Protein AF-I6V4V1-F1 (afdb_monomer)

Sequence (103 aa):
MRRKSRILLCFAFLWLLGIAYYMYSGTNGSNRKEDWNEINAVKKRDPHNTNGEEQNMETLPPGKVRWQDFDQDAYVAATIVRPGQDAYARNKFNQVESDKLLM

Structure (mmCIF, N/CA/C/O backbone):
data_AF-I6V4V1-F1
#
_entry.id   AF-I6V4V1-F1
#
loop_
_atom_site.group_PDB
_atom_site.id
_atom_site.type_symbol
_atom_site.label_atom_id
_atom_site.label_alt_id
_atom_site.label_comp_id
_atom_site.label_asym_id
_atom_site.label_entity_id
_atom_site.label_seq_id
_atom_site.pdbx_PDB_ins_code
_atom_site.Cartn_x
_atom_site.Cartn_y
_atom_site.Cartn_z
_atom_site.occupancy
_atom_site.B_iso_or_equiv
_atom_site.auth_seq_id
_atom_site.auth_comp_id
_atom_site.auth_asym_id
_atom_site.auth_atom_id
_atom_site.pdbx_PDB_model_num
ATOM 1 N N . MET A 1 1 ? -24.395 24.192 43.110 1.00 54.06 1 MET A N 1
ATOM 2 C CA . MET A 1 1 ? -23.879 24.591 41.775 1.00 54.06 1 MET A CA 1
ATOM 3 C C . MET A 1 1 ? -23.159 25.954 41.703 1.00 54.06 1 MET A C 1
ATOM 5 O O . MET A 1 1 ? -22.703 26.305 40.631 1.00 54.06 1 MET A O 1
ATOM 9 N N . ARG A 1 2 ? -22.938 26.706 42.800 1.00 59.97 2 ARG A N 1
ATOM 10 C CA . ARG A 1 2 ? -22.248 28.026 42.765 1.00 59.97 2 ARG A CA 1
ATOM 11 C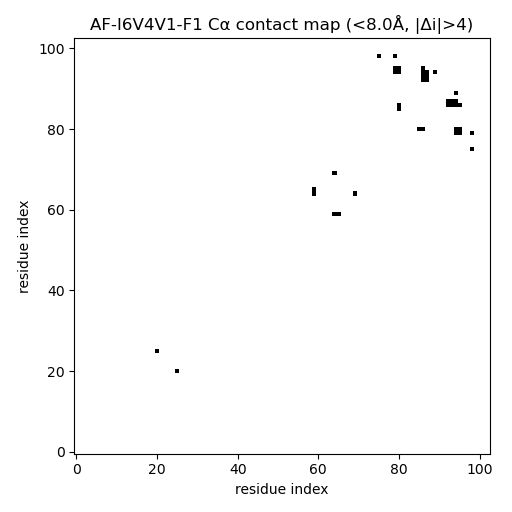 C . ARG A 1 2 ? -20.729 28.011 43.019 1.00 59.97 2 ARG A C 1
ATOM 13 O O . ARG A 1 2 ? -20.087 29.048 42.929 1.00 59.97 2 ARG A O 1
ATOM 20 N N . ARG A 1 3 ? -20.144 26.854 43.353 1.00 65.19 3 ARG A N 1
ATOM 21 C CA . ARG A 1 3 ? -18.750 26.765 43.843 1.00 65.19 3 ARG A CA 1
ATOM 22 C C . ARG A 1 3 ? -17.709 26.508 42.741 1.00 65.19 3 ARG A C 1
ATOM 24 O O . ARG A 1 3 ? -16.559 26.880 42.912 1.00 65.19 3 ARG A O 1
ATOM 31 N N . LYS A 1 4 ? -18.115 25.944 41.594 1.00 66.12 4 LYS A N 1
ATOM 32 C CA . LYS A 1 4 ? -17.224 25.645 40.448 1.00 66.12 4 LYS A CA 1
ATOM 33 C C . LYS A 1 4 ? -17.249 26.713 39.344 1.00 66.12 4 LYS A C 1
ATOM 35 O O . LYS A 1 4 ? -16.381 26.718 38.481 1.00 66.12 4 LYS A O 1
ATOM 40 N N . SER A 1 5 ? -18.206 27.647 39.401 1.00 70.94 5 SER A N 1
ATOM 41 C CA . SER A 1 5 ? -18.353 28.721 38.405 1.00 70.94 5 SER A CA 1
ATOM 42 C C . SER A 1 5 ? -17.136 29.644 38.348 1.00 70.94 5 SER A C 1
ATOM 44 O O . SER A 1 5 ? -16.810 30.140 37.281 1.00 70.94 5 SER A O 1
ATOM 46 N N . ARG A 1 6 ? -16.446 29.852 39.479 1.00 78.69 6 ARG A N 1
ATOM 47 C CA . ARG A 1 6 ? -15.230 30.679 39.537 1.00 78.69 6 ARG A CA 1
ATOM 48 C C . ARG A 1 6 ? -14.062 30.014 38.809 1.00 78.69 6 ARG A C 1
ATOM 50 O O . ARG A 1 6 ? -13.366 30.676 38.060 1.00 78.69 6 ARG A O 1
ATOM 57 N N . ILE A 1 7 ? -13.915 28.699 38.970 1.00 83.56 7 ILE A N 1
ATOM 58 C CA . ILE A 1 7 ? -12.883 27.906 38.289 1.00 83.56 7 ILE A CA 1
ATOM 59 C C . ILE A 1 7 ? -13.132 27.901 36.776 1.00 83.56 7 ILE A C 1
ATOM 61 O O . ILE A 1 7 ? -12.208 28.142 36.011 1.00 83.56 7 ILE A O 1
ATOM 65 N N . LEU A 1 8 ? -14.385 27.717 36.343 1.00 84.19 8 LEU A N 1
ATOM 66 C CA . LEU A 1 8 ? -14.753 27.816 34.924 1.00 84.19 8 LEU A CA 1
ATOM 67 C C . LEU A 1 8 ? -14.486 29.211 34.343 1.00 84.19 8 LEU A C 1
ATOM 69 O O . LEU A 1 8 ? -14.014 29.317 33.217 1.00 84.19 8 LEU A O 1
ATOM 73 N N . LEU A 1 9 ? -14.731 30.272 35.117 1.00 85.62 9 LEU A N 1
ATOM 74 C CA . LEU A 1 9 ? -14.448 31.646 34.697 1.00 85.62 9 LEU A CA 1
ATOM 75 C C . LEU A 1 9 ? -12.936 31.888 34.562 1.00 85.62 9 LEU A C 1
ATOM 77 O O . LEU A 1 9 ? -12.505 32.483 33.578 1.00 85.62 9 LEU A O 1
ATOM 81 N N . CYS A 1 10 ? -12.124 31.359 35.482 1.00 86.00 10 CYS A N 1
ATOM 82 C CA . CYS A 1 10 ? -10.664 31.386 35.368 1.00 86.00 10 CYS A CA 1
ATOM 83 C C . CYS A 1 10 ? -10.169 30.639 34.120 1.00 86.00 10 CYS A C 1
ATOM 85 O O . CYS A 1 10 ? -9.313 31.160 33.411 1.00 86.00 10 CYS A O 1
ATOM 87 N N . PHE A 1 11 ? -10.731 29.464 33.812 1.00 89.62 11 PHE A N 1
ATOM 88 C CA . PHE A 1 11 ? -10.413 28.734 32.579 1.00 89.62 11 PHE A CA 1
ATOM 89 C C . PHE A 1 11 ? -10.807 29.515 31.324 1.00 89.62 11 PHE A C 1
ATOM 91 O O . PHE A 1 11 ? -10.021 29.576 30.385 1.00 89.62 11 PHE A O 1
ATOM 98 N N . ALA A 1 12 ? -11.983 30.146 31.316 1.00 90.06 12 ALA A N 1
ATOM 99 C CA . ALA A 1 12 ? -12.434 30.960 30.191 1.00 90.06 12 ALA A CA 1
ATOM 100 C C . ALA A 1 12 ? -11.508 32.164 29.953 1.00 90.06 12 ALA A C 1
ATOM 102 O O . ALA A 1 12 ? -11.134 32.438 28.814 1.00 90.06 12 ALA A O 1
ATOM 103 N N . PHE A 1 13 ? -11.077 32.841 31.022 1.00 92.38 13 PHE A N 1
ATOM 104 C CA . PHE A 1 13 ? -10.113 33.938 30.926 1.00 92.38 13 PHE A CA 1
ATOM 105 C C . PHE A 1 13 ? -8.742 33.468 30.444 1.00 92.38 13 PHE A C 1
ATOM 107 O O . PHE A 1 13 ? -8.184 34.087 29.546 1.00 92.38 13 PHE A O 1
ATOM 114 N N . LEU A 1 14 ? -8.215 32.364 30.983 1.00 93.38 14 LEU A N 1
ATOM 115 C CA . LEU A 1 14 ? -6.949 31.775 30.530 1.00 93.38 14 LEU A CA 1
ATOM 116 C C . LEU A 1 14 ? -7.002 31.361 29.057 1.00 93.38 14 LEU A C 1
ATOM 118 O O . LEU A 1 14 ? -6.039 31.571 28.325 1.00 93.38 14 LEU A O 1
ATOM 122 N N . TRP A 1 15 ? -8.133 30.816 28.610 1.00 93.00 15 TRP A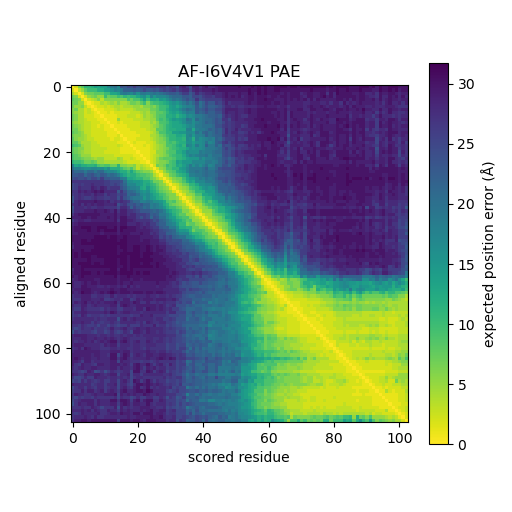 N 1
ATOM 123 C CA . TRP A 1 15 ? -8.336 30.420 27.221 1.00 93.00 15 TRP A CA 1
ATOM 124 C C . TRP A 1 15 ? -8.358 31.631 26.283 1.00 93.00 15 TRP A C 1
ATOM 126 O O . TRP A 1 15 ? -7.649 31.642 25.278 1.00 93.00 15 TRP A O 1
ATOM 136 N N . LEU A 1 16 ? -9.087 32.691 26.651 1.00 92.88 16 LEU A N 1
ATOM 137 C CA . LEU A 1 16 ? -9.089 33.948 25.899 1.00 92.88 16 LEU A CA 1
ATOM 138 C C . LEU A 1 16 ? -7.715 34.623 25.900 1.00 92.88 16 LEU A C 1
ATOM 140 O O . LEU A 1 16 ? -7.302 35.147 24.871 1.00 92.88 16 LEU A O 1
ATOM 144 N N . LEU A 1 17 ? -6.980 34.569 27.012 1.00 91.88 17 LEU A N 1
ATOM 145 C CA . LEU A 1 17 ? -5.622 35.104 27.102 1.00 91.88 17 LEU A CA 1
ATOM 146 C C . LEU A 1 17 ? -4.652 34.314 26.214 1.00 91.88 17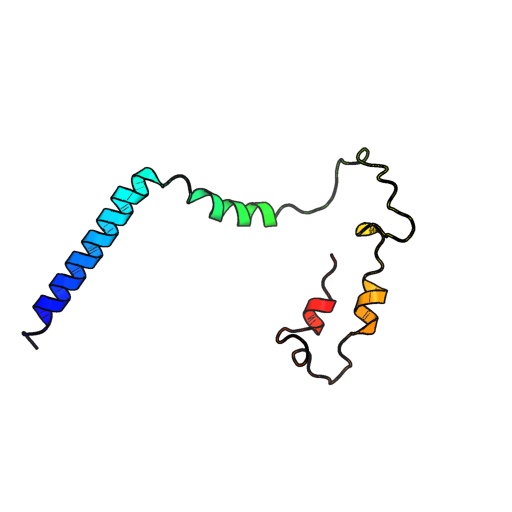 LEU A C 1
ATOM 148 O O . LEU A 1 17 ? -3.799 34.908 25.564 1.00 91.88 17 LEU A O 1
ATOM 152 N N . GLY A 1 18 ? -4.824 32.992 26.124 1.00 90.19 18 GLY A N 1
ATOM 153 C CA . GLY A 1 18 ? -4.087 32.130 25.201 1.00 90.19 18 GLY A CA 1
ATOM 154 C C . GLY A 1 18 ? -4.383 32.439 23.733 1.00 90.19 18 GLY A C 1
ATOM 155 O O . GLY A 1 18 ? -3.454 32.500 22.934 1.00 90.19 18 GLY A O 1
ATOM 156 N N . ILE A 1 19 ? -5.643 32.708 23.372 1.00 87.00 19 ILE A N 1
ATOM 157 C CA . ILE A 1 19 ? -6.015 33.138 22.012 1.00 87.00 19 ILE A CA 1
ATOM 158 C C . ILE A 1 19 ? -5.475 34.531 21.710 1.00 87.00 19 ILE A C 1
ATOM 160 O O . ILE A 1 19 ? -4.925 34.746 20.636 1.00 87.00 19 ILE A O 1
ATOM 164 N N . ALA A 1 20 ? -5.595 35.470 22.647 1.00 86.81 20 ALA A N 1
ATOM 165 C CA . ALA A 1 20 ? -5.052 36.813 22.495 1.00 86.81 20 ALA A CA 1
ATOM 166 C C . ALA A 1 20 ? -3.526 36.771 22.339 1.00 86.81 20 ALA A C 1
ATOM 168 O O . ALA A 1 20 ? -2.988 37.420 21.447 1.00 86.81 20 ALA A O 1
ATOM 169 N N . TYR A 1 21 ? -2.835 35.943 23.129 1.00 87.56 21 TYR A N 1
ATOM 170 C CA . TYR A 1 21 ? -1.406 35.683 22.973 1.00 87.56 21 TYR A CA 1
ATOM 171 C C . TYR A 1 21 ? -1.093 35.007 21.638 1.00 87.56 21 TYR A C 1
ATOM 173 O O . TYR A 1 21 ? -0.138 35.391 20.977 1.00 87.56 21 TYR A O 1
ATOM 181 N N . TYR A 1 22 ? -1.903 34.046 21.198 1.00 84.62 22 TYR A N 1
ATOM 182 C CA . TYR A 1 22 ? -1.745 33.401 19.897 1.00 84.62 22 TYR A CA 1
ATOM 183 C C . TYR A 1 22 ? -1.956 34.376 18.736 1.00 84.62 22 TYR A C 1
ATOM 185 O O . TYR A 1 22 ? -1.237 34.292 17.752 1.00 84.62 22 TYR A O 1
ATOM 193 N N . MET A 1 23 ? -2.893 35.319 18.829 1.00 81.38 23 MET A N 1
ATOM 194 C CA . MET A 1 23 ? -3.079 36.353 17.809 1.00 81.38 23 MET A CA 1
ATOM 195 C C . MET A 1 23 ? -1.963 37.397 17.853 1.00 81.38 23 MET A C 1
ATOM 197 O O . MET A 1 23 ? -1.461 37.794 16.808 1.00 81.38 23 MET A O 1
ATOM 201 N N . TYR A 1 24 ? -1.522 37.793 19.047 1.00 79.06 24 TYR A N 1
ATOM 202 C CA . TYR A 1 24 ? -0.416 38.732 19.234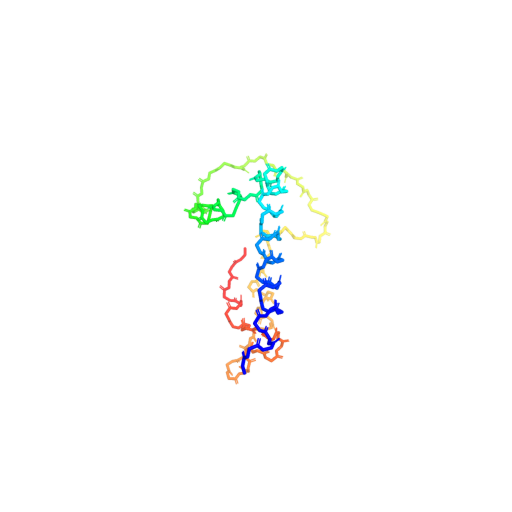 1.00 79.06 24 TYR A CA 1
ATOM 203 C C . TYR A 1 24 ? 0.934 38.139 18.798 1.00 79.06 24 TYR A C 1
ATOM 205 O O . TYR A 1 24 ? 1.705 38.790 18.109 1.00 79.06 24 TYR A O 1
ATOM 213 N N . SER A 1 25 ? 1.211 36.876 19.123 1.00 69.94 25 SER A N 1
ATOM 214 C CA . SER A 1 25 ? 2.399 36.141 18.666 1.00 69.94 25 SER A CA 1
ATOM 215 C C . SER A 1 25 ? 2.264 35.692 17.207 1.00 69.94 25 SER A C 1
ATOM 217 O O . SER A 1 25 ? 3.233 35.701 16.451 1.00 69.94 25 SER A O 1
ATOM 219 N N . GLY A 1 26 ? 1.044 35.374 16.778 1.00 57.69 26 GLY A N 1
ATOM 220 C CA . GLY A 1 26 ? 0.690 35.057 15.401 1.00 57.69 26 GLY A CA 1
ATOM 221 C C . GLY A 1 26 ? 0.818 36.253 14.466 1.00 57.69 26 GLY A C 1
ATOM 222 O O . GLY A 1 26 ? 1.119 36.046 13.300 1.00 57.69 26 GLY A O 1
ATOM 223 N N . THR A 1 27 ? 0.721 37.495 14.953 1.00 57.09 27 THR A N 1
ATOM 224 C CA . THR A 1 27 ? 0.973 38.683 14.119 1.00 57.09 27 THR A CA 1
ATOM 225 C C . THR A 1 27 ? 2.428 38.783 13.649 1.00 57.09 27 THR A C 1
ATOM 227 O O . THR A 1 27 ? 2.674 39.341 12.585 1.00 57.09 27 THR A O 1
ATOM 230 N N . ASN A 1 28 ? 3.383 38.179 14.370 1.00 55.75 28 ASN A N 1
ATOM 231 C CA . ASN A 1 28 ? 4.775 38.042 13.920 1.00 55.75 28 ASN A CA 1
ATOM 232 C C . ASN A 1 28 ? 5.002 36.798 13.033 1.00 55.75 28 ASN A C 1
ATOM 234 O O . ASN A 1 28 ? 6.102 36.606 12.520 1.00 55.75 28 ASN A O 1
ATOM 238 N N . GLY A 1 29 ? 3.991 35.940 12.860 1.00 55.03 29 GLY A N 1
ATOM 239 C CA . GLY A 1 29 ? 4.089 34.648 12.172 1.00 55.03 29 GLY A CA 1
ATOM 240 C C . GLY A 1 29 ? 3.003 34.381 11.123 1.00 55.03 29 GLY A C 1
ATOM 241 O O . GLY A 1 29 ? 2.933 33.265 10.609 1.00 55.03 29 GLY A O 1
ATOM 242 N N . SER A 1 30 ? 2.166 35.370 10.785 1.00 50.09 30 SER A N 1
ATOM 243 C CA . SER A 1 30 ? 1.047 35.224 9.837 1.00 50.09 30 SER A CA 1
ATOM 244 C C . SER A 1 30 ? 1.469 34.954 8.388 1.00 50.09 30 SER A C 1
ATOM 246 O O . SER A 1 30 ? 0.618 34.597 7.585 1.00 50.09 30 SER A O 1
ATOM 248 N N . ASN A 1 31 ? 2.763 34.995 8.061 1.00 50.03 31 ASN A N 1
ATOM 249 C CA . ASN A 1 31 ? 3.284 34.648 6.730 1.00 50.03 31 ASN A CA 1
ATOM 250 C C . ASN A 1 31 ? 3.346 33.133 6.427 1.00 50.03 31 ASN A C 1
ATOM 252 O O . ASN A 1 31 ? 3.962 32.734 5.448 1.00 50.03 31 ASN A O 1
ATOM 256 N N . ARG A 1 32 ? 2.771 32.251 7.261 1.00 51.47 32 ARG A N 1
ATOM 257 C CA . ARG A 1 32 ? 2.810 30.784 7.038 1.00 51.47 32 ARG A CA 1
ATOM 258 C C . ARG A 1 32 ? 1.448 30.111 6.860 1.00 51.47 32 ARG A C 1
ATOM 260 O O . ARG A 1 32 ? 1.363 28.888 6.952 1.00 51.47 32 ARG A O 1
ATOM 267 N N . LYS A 1 33 ? 0.365 30.872 6.679 1.00 49.09 33 LYS A N 1
ATOM 268 C CA . LYS A 1 33 ? -0.985 30.299 6.497 1.00 49.09 33 LYS A CA 1
ATOM 269 C C . LYS A 1 33 ? -1.524 30.369 5.066 1.00 49.09 33 LYS A C 1
ATOM 271 O O . LYS A 1 33 ? -2.597 29.829 4.823 1.00 49.09 33 LYS A O 1
ATOM 276 N N . GLU A 1 34 ? -0.781 30.949 4.128 1.00 52.72 34 GLU A N 1
ATOM 277 C CA . GLU A 1 34 ? -1.197 31.054 2.719 1.00 52.72 34 GLU A CA 1
ATOM 278 C C . GLU A 1 34 ? -0.929 29.767 1.908 1.00 52.72 34 GLU A C 1
ATOM 280 O O . GLU A 1 34 ? -1.678 29.468 0.982 1.00 52.72 34 GLU A O 1
ATOM 285 N N . ASP A 1 35 ? 0.011 28.916 2.334 1.00 54.81 35 ASP A N 1
ATOM 286 C CA . ASP A 1 35 ? 0.422 27.717 1.573 1.00 54.81 35 ASP A CA 1
ATOM 287 C C . ASP A 1 35 ? -0.608 26.573 1.527 1.00 54.81 35 ASP A C 1
ATOM 289 O O . ASP A 1 35 ? -0.551 25.702 0.660 1.00 54.81 35 ASP A O 1
ATOM 293 N N . TRP A 1 36 ? -1.580 26.532 2.444 1.00 49.31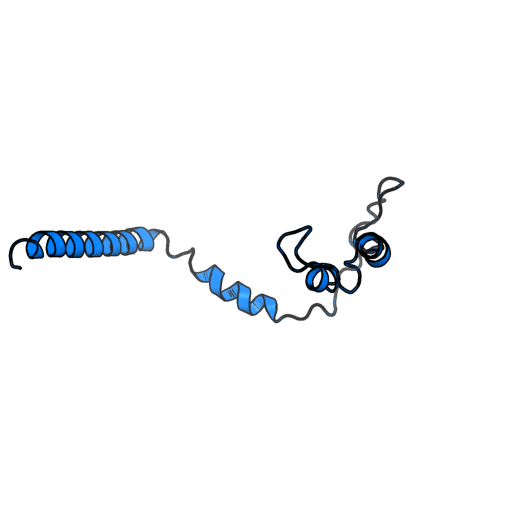 36 TRP A N 1
ATOM 294 C CA . TRP A 1 36 ? -2.529 25.409 2.490 1.00 49.31 36 TRP A CA 1
ATOM 295 C C . TRP A 1 36 ? -3.618 25.476 1.411 1.00 49.31 36 TRP A C 1
ATOM 297 O O . TRP A 1 36 ? -4.194 24.442 1.065 1.00 49.31 36 TRP A O 1
ATOM 307 N N . ASN A 1 37 ? -3.893 26.661 0.855 1.00 53.84 37 ASN A N 1
ATOM 308 C CA . ASN A 1 37 ? -4.906 26.822 -0.192 1.00 53.84 37 ASN A CA 1
ATOM 309 C C . ASN A 1 37 ? -4.353 26.634 -1.616 1.00 53.84 37 ASN A C 1
ATOM 311 O O . ASN A 1 37 ? -5.138 26.323 -2.513 1.00 53.84 37 ASN A O 1
ATOM 315 N N . GLU A 1 38 ? -3.037 26.732 -1.839 1.00 53.66 38 GLU A N 1
ATOM 316 C CA . GLU A 1 38 ? -2.435 26.467 -3.158 1.00 53.66 38 GLU A CA 1
ATOM 317 C C . GLU A 1 38 ? -2.375 24.973 -3.516 1.00 53.66 38 GLU A C 1
ATOM 319 O O . GLU A 1 38 ? -2.496 24.613 -4.690 1.00 53.66 38 GLU A O 1
ATOM 324 N N . ILE A 1 39 ? -2.303 24.075 -2.527 1.00 55.41 39 ILE A N 1
ATOM 325 C CA . ILE A 1 39 ? -2.233 22.618 -2.759 1.00 55.41 39 ILE A CA 1
ATOM 326 C C . ILE A 1 39 ? -3.465 22.100 -3.532 1.00 55.41 39 ILE A C 1
ATOM 328 O O . ILE A 1 39 ? -3.360 21.184 -4.351 1.00 55.41 39 ILE A O 1
ATOM 332 N N . ASN A 1 40 ? -4.636 22.717 -3.341 1.00 54.12 40 ASN A N 1
ATOM 333 C CA . ASN A 1 40 ? -5.859 22.338 -4.056 1.00 54.12 40 ASN A CA 1
ATOM 334 C C . ASN A 1 40 ? -5.924 22.874 -5.498 1.00 54.12 40 ASN A C 1
ATOM 336 O O . ASN A 1 40 ? -6.626 22.291 -6.325 1.00 54.12 40 ASN A O 1
ATOM 340 N N . ALA A 1 41 ? -5.192 23.945 -5.823 1.00 51.78 41 ALA A N 1
ATOM 341 C CA . ALA A 1 41 ? -5.127 24.497 -7.177 1.00 51.78 41 ALA A CA 1
ATOM 342 C C . ALA A 1 41 ? -4.122 23.739 -8.063 1.00 51.78 41 ALA A C 1
ATOM 344 O O . ALA A 1 41 ? -4.376 23.545 -9.253 1.00 51.78 41 ALA A O 1
ATOM 345 N N . VAL A 1 42 ? -3.025 23.238 -7.482 1.00 54.62 42 VAL A N 1
ATOM 346 C CA . VAL A 1 42 ? -2.015 22.438 -8.201 1.00 54.62 42 VAL A CA 1
ATOM 347 C C . VAL A 1 42 ? -2.561 21.069 -8.620 1.00 54.62 42 VAL A C 1
ATOM 349 O O . VAL A 1 42 ? -2.241 20.584 -9.701 1.00 54.62 42 VAL A O 1
ATOM 352 N N . LYS A 1 43 ? -3.474 20.471 -7.842 1.00 50.75 43 LYS A N 1
ATOM 353 C CA . LYS A 1 43 ? -4.052 19.149 -8.149 1.00 50.75 43 LYS A CA 1
ATOM 354 C C . LYS A 1 43 ? -4.998 19.128 -9.369 1.00 50.75 43 LYS A C 1
ATOM 356 O O . LYS A 1 43 ? -5.454 18.059 -9.761 1.00 50.75 43 LYS A O 1
ATOM 361 N N . LYS A 1 44 ? -5.310 20.282 -9.974 1.00 48.06 44 LYS A N 1
ATOM 362 C CA . LYS A 1 44 ? -6.161 20.397 -11.177 1.00 48.06 44 LYS A CA 1
ATOM 363 C C . LYS A 1 44 ? -5.405 20.732 -12.467 1.00 48.06 44 LYS A C 1
ATOM 365 O O . LYS A 1 44 ? -6.046 21.038 -13.466 1.00 48.06 44 LYS A O 1
ATOM 370 N N . ARG A 1 45 ? -4.071 20.706 -12.468 1.00 48.38 45 ARG A N 1
ATOM 371 C CA . ARG A 1 45 ? -3.297 20.821 -13.710 1.00 48.38 45 ARG A CA 1
ATOM 372 C C . ARG A 1 45 ? -2.947 19.422 -14.198 1.00 48.38 45 ARG A C 1
ATOM 374 O O . ARG A 1 45 ? -2.149 18.724 -13.584 1.00 48.38 45 ARG A O 1
ATOM 381 N N . ASP A 1 46 ? -3.613 19.030 -15.272 1.00 48.88 46 ASP A N 1
ATOM 382 C CA . ASP A 1 46 ? -3.392 17.794 -16.014 1.00 48.88 46 ASP A CA 1
ATOM 383 C C . ASP A 1 46 ? -1.898 17.587 -16.337 1.00 48.88 46 ASP A C 1
ATOM 385 O O . ASP A 1 46 ? -1.239 18.534 -16.778 1.00 48.88 46 ASP A O 1
ATOM 389 N N . PRO A 1 47 ? -1.336 16.372 -16.192 1.00 49.81 47 PRO A N 1
ATOM 390 C CA . PRO A 1 47 ? -0.001 16.065 -16.673 1.00 49.81 47 PRO A CA 1
ATOM 391 C C . PRO A 1 47 ? -0.118 15.580 -18.120 1.00 49.81 47 PRO A C 1
ATOM 393 O O . PRO A 1 47 ? 0.075 14.404 -18.427 1.00 49.81 47 PRO A O 1
ATOM 396 N N . HIS A 1 48 ? -0.475 16.477 -19.034 1.00 47.44 48 HIS A N 1
ATOM 397 C CA . HIS A 1 48 ? -0.226 16.210 -20.440 1.00 47.44 48 HIS A CA 1
ATOM 398 C C . HIS A 1 48 ? 0.391 17.426 -21.112 1.00 47.44 48 HIS A C 1
ATOM 400 O O . HIS A 1 48 ? -0.250 18.455 -21.296 1.00 47.44 48 HIS A O 1
ATOM 406 N N . ASN A 1 49 ? 1.632 17.206 -21.546 1.00 47.44 49 ASN A N 1
ATOM 407 C CA . ASN A 1 49 ? 2.287 17.892 -22.646 1.00 47.44 49 ASN A CA 1
ATOM 408 C C . ASN A 1 49 ? 2.883 19.277 -22.332 1.00 47.44 49 ASN A C 1
ATOM 410 O O . ASN A 1 49 ? 2.193 20.291 -22.320 1.00 47.44 49 ASN A O 1
ATOM 414 N N . THR A 1 50 ? 4.204 19.326 -22.135 1.00 50.66 50 THR A N 1
ATOM 415 C CA . THR A 1 50 ? 5.172 19.944 -23.071 1.00 50.66 50 THR A CA 1
ATOM 416 C C . THR A 1 50 ? 6.469 20.339 -22.353 1.00 50.66 50 THR A C 1
ATOM 418 O O . THR A 1 50 ? 6.450 20.994 -21.316 1.00 50.66 50 THR A O 1
ATOM 421 N N . ASN A 1 51 ? 7.584 19.996 -23.004 1.00 44.78 51 ASN A N 1
ATOM 422 C CA . ASN A 1 51 ? 8.933 20.561 -22.867 1.00 44.78 51 ASN A CA 1
ATOM 423 C C . ASN A 1 51 ? 9.835 19.994 -21.761 1.00 44.78 51 ASN A C 1
ATOM 425 O O . ASN A 1 51 ? 9.875 20.477 -20.633 1.00 44.78 51 ASN A O 1
ATOM 429 N N . GLY A 1 52 ? 10.641 19.007 -22.162 1.00 43.09 52 GLY A N 1
ATOM 430 C CA . GLY A 1 52 ? 11.791 18.522 -21.403 1.00 43.09 52 GLY A CA 1
ATOM 431 C C . GLY A 1 52 ? 12.592 17.429 -22.115 1.00 43.09 52 GLY A C 1
ATOM 432 O O . GLY A 1 52 ? 13.162 16.571 -21.447 1.00 43.09 52 GLY A O 1
ATOM 433 N N . GLU A 1 53 ? 12.620 17.413 -23.451 1.00 49.66 53 GLU A N 1
ATOM 434 C CA . GLU A 1 53 ? 13.773 16.823 -24.139 1.00 49.66 53 GLU A CA 1
ATOM 435 C C . GLU A 1 53 ? 14.984 17.698 -23.773 1.00 49.66 53 GLU A C 1
ATOM 437 O O . GLU A 1 53 ? 14.832 18.911 -23.678 1.00 49.66 53 GLU A O 1
ATOM 442 N N . GLU A 1 54 ? 16.153 17.098 -23.532 1.00 46.34 54 GLU A N 1
ATOM 443 C CA . GLU A 1 54 ? 17.403 17.758 -23.093 1.00 46.34 54 GLU A CA 1
ATOM 444 C C . GLU A 1 54 ? 17.668 17.865 -21.576 1.00 46.34 54 GLU A C 1
ATOM 446 O O . GLU A 1 54 ? 18.155 18.884 -21.096 1.00 46.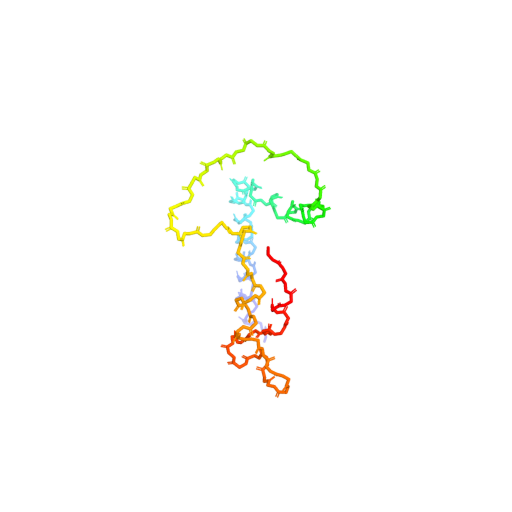34 54 GLU A O 1
ATOM 451 N N . GLN A 1 55 ? 17.490 16.797 -20.793 1.00 48.22 55 GLN A N 1
ATOM 452 C CA . GLN A 1 55 ? 18.334 16.611 -19.602 1.00 48.22 55 GLN A CA 1
ATOM 453 C C . GLN A 1 55 ? 18.693 15.129 -19.430 1.00 48.22 55 GLN A C 1
ATOM 455 O O . GLN A 1 55 ? 17.842 14.295 -19.130 1.00 48.22 55 GLN A O 1
ATOM 460 N N . ASN A 1 56 ? 19.996 14.856 -19.510 1.00 46.97 56 ASN A N 1
ATOM 461 C CA . ASN A 1 56 ? 20.662 13.736 -18.853 1.00 46.97 56 ASN A CA 1
ATOM 462 C C . ASN A 1 56 ? 20.670 12.384 -19.602 1.00 4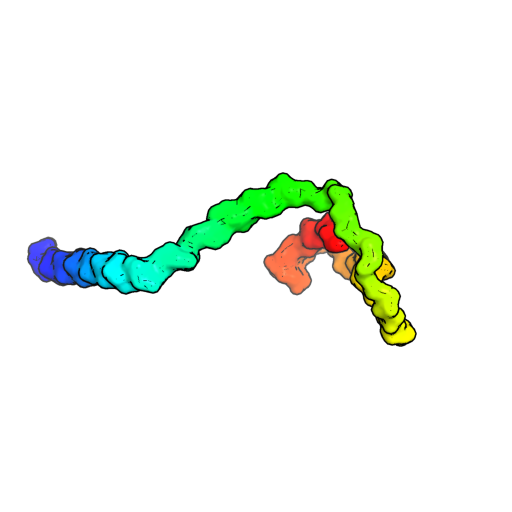6.97 56 ASN A C 1
ATOM 464 O O . ASN A 1 56 ? 19.916 11.459 -19.300 1.00 46.97 56 ASN A O 1
ATOM 468 N N . MET A 1 57 ? 21.647 12.224 -20.506 1.00 49.88 57 MET A N 1
ATOM 469 C CA . MET A 1 57 ? 22.323 10.934 -20.714 1.00 49.88 57 MET A CA 1
ATOM 470 C C . MET A 1 57 ? 23.052 10.529 -19.414 1.00 49.88 57 MET A C 1
ATOM 472 O O . MET A 1 57 ? 24.276 10.417 -19.371 1.00 49.88 57 MET A O 1
ATOM 476 N N . GLU A 1 58 ? 22.312 10.338 -18.325 1.00 58.50 58 GLU A N 1
ATOM 477 C CA . GLU A 1 58 ? 22.834 9.711 -17.120 1.00 58.50 58 GLU A CA 1
ATOM 478 C C . GLU A 1 58 ? 22.903 8.234 -17.466 1.00 58.50 58 GLU A C 1
ATOM 480 O O . GLU A 1 58 ? 21.911 7.504 -17.426 1.00 58.50 58 GLU A O 1
ATOM 485 N N . THR A 1 59 ? 24.074 7.822 -17.943 1.00 64.25 59 THR A N 1
ATOM 486 C CA . THR A 1 59 ? 24.348 6.420 -18.225 1.00 64.25 59 THR A CA 1
ATOM 487 C C . THR A 1 59 ? 24.239 5.709 -16.886 1.00 64.25 59 THR A C 1
ATOM 489 O O . THR A 1 59 ? 25.140 5.801 -16.050 1.00 64.25 59 THR A O 1
ATOM 492 N N . LEU A 1 60 ? 23.086 5.088 -16.635 1.00 66.25 60 LEU A N 1
ATOM 493 C CA . LEU A 1 60 ? 22.872 4.345 -15.409 1.00 66.25 60 LEU A CA 1
ATOM 494 C C . LEU A 1 60 ? 23.979 3.297 -15.275 1.00 66.25 60 LEU A C 1
ATOM 496 O O . LEU A 1 60 ? 24.382 2.696 -16.278 1.00 66.25 60 LEU A O 1
ATOM 500 N N . PRO A 1 61 ? 24.481 3.055 -14.054 1.00 76.12 61 PRO A N 1
ATOM 501 C CA . PRO A 1 61 ? 25.434 1.984 -13.840 1.00 76.12 61 PRO A CA 1
ATOM 502 C C . PRO A 1 61 ? 24.851 0.667 -14.374 1.00 76.12 61 PRO A C 1
ATOM 504 O O . PRO A 1 61 ? 23.644 0.432 -14.230 1.00 76.12 61 PRO A O 1
ATOM 507 N N . PRO A 1 62 ? 25.681 -0.191 -14.993 1.00 73.50 62 PRO A N 1
ATOM 508 C CA . PRO A 1 62 ? 25.213 -1.431 -15.594 1.00 73.50 62 PRO A CA 1
ATOM 509 C C . PRO A 1 62 ? 24.418 -2.248 -14.569 1.00 73.50 62 PRO A C 1
ATOM 511 O O . PRO A 1 62 ? 24.869 -2.469 -13.445 1.00 73.50 62 PRO A O 1
ATOM 514 N N . GLY A 1 63 ? 23.206 -2.653 -14.954 1.00 79.12 63 GLY A N 1
ATOM 515 C CA . GLY A 1 63 ? 22.276 -3.384 -14.091 1.00 79.12 63 GLY A CA 1
ATOM 516 C C . GLY A 1 63 ? 21.283 -2.520 -13.305 1.00 79.12 63 GLY A C 1
ATOM 517 O O . GLY A 1 63 ? 20.485 -3.077 -12.554 1.00 79.12 63 GLY A O 1
ATOM 518 N N . LYS A 1 64 ? 21.286 -1.190 -13.462 1.00 81.50 64 LYS A N 1
ATOM 519 C CA . LYS A 1 64 ? 20.209 -0.330 -12.950 1.00 81.50 64 LYS A CA 1
ATOM 520 C C . LYS A 1 64 ? 19.263 0.086 -14.068 1.00 81.50 64 LYS A C 1
ATOM 522 O O . LYS A 1 64 ? 19.690 0.359 -15.183 1.00 81.50 64 LYS A O 1
ATOM 527 N N . VAL A 1 65 ? 17.979 0.128 -13.734 1.00 85.56 65 VAL A N 1
ATOM 528 C CA . VAL A 1 65 ? 16.885 0.497 -14.635 1.00 85.56 65 VAL A CA 1
ATOM 529 C C . VAL A 1 65 ? 16.375 1.869 -14.204 1.00 85.56 65 VAL A C 1
ATOM 531 O O . VAL A 1 65 ? 16.314 2.150 -13.001 1.00 85.56 65 VAL A O 1
ATOM 534 N N . ARG A 1 66 ? 16.074 2.752 -15.164 1.00 86.31 66 ARG A N 1
ATOM 535 C CA . ARG A 1 66 ? 15.448 4.042 -14.843 1.00 86.31 66 ARG A CA 1
ATOM 536 C C . ARG A 1 66 ? 14.045 3.756 -14.337 1.00 86.31 66 ARG A C 1
ATOM 538 O O . ARG A 1 66 ? 13.441 2.774 -14.747 1.00 86.31 66 ARG A O 1
ATOM 545 N N . TRP A 1 67 ? 13.501 4.612 -13.481 1.00 84.75 67 TRP A N 1
ATOM 546 C CA . TRP A 1 67 ? 12.149 4.372 -12.976 1.00 84.75 67 TRP A CA 1
ATOM 547 C C . TRP A 1 67 ? 11.119 4.294 -14.117 1.00 84.75 67 TRP A C 1
ATOM 549 O O . TRP A 1 67 ? 10.214 3.478 -14.035 1.00 84.75 67 TRP A O 1
ATOM 559 N N . GLN A 1 68 ? 11.300 5.070 -15.198 1.00 85.56 68 GLN A N 1
ATOM 560 C CA . GLN A 1 68 ? 10.416 5.044 -16.371 1.00 85.56 68 GLN A CA 1
ATOM 561 C C . GLN A 1 68 ? 10.441 3.707 -17.115 1.00 85.56 68 GLN A C 1
ATOM 563 O O . GLN A 1 68 ? 9.456 3.326 -17.734 1.00 85.56 68 GLN A O 1
ATOM 568 N N . ASP A 1 69 ? 11.582 3.023 -17.069 1.00 87.19 69 ASP A N 1
ATOM 569 C CA . ASP A 1 69 ? 11.818 1.770 -17.783 1.00 87.19 69 ASP A CA 1
ATOM 570 C C . ASP A 1 69 ? 11.523 0.552 -16.885 1.00 87.19 69 ASP A C 1
ATOM 572 O O . ASP A 1 69 ? 11.787 -0.590 -17.264 1.00 87.19 69 ASP A O 1
ATOM 576 N N . PHE A 1 70 ? 11.034 0.778 -15.661 1.00 89.44 70 PHE A N 1
ATOM 577 C CA . PHE A 1 70 ? 10.727 -0.278 -14.709 1.00 89.44 70 PHE A CA 1
ATOM 578 C C . PHE A 1 70 ? 9.406 -0.966 -15.062 1.00 89.44 70 PHE A C 1
ATOM 580 O O . PHE A 1 70 ? 8.359 -0.328 -15.140 1.00 89.44 70 PHE A O 1
ATOM 587 N N . ASP A 1 71 ? 9.446 -2.290 -15.206 1.00 90.06 71 ASP A N 1
ATOM 588 C CA . ASP A 1 71 ? 8.252 -3.110 -15.411 1.00 90.06 71 ASP A CA 1
ATOM 589 C C . ASP A 1 71 ? 7.500 -3.301 -14.083 1.00 90.06 71 ASP A C 1
ATOM 591 O O . ASP A 1 71 ? 7.686 -4.276 -13.343 1.00 90.06 71 ASP A O 1
ATOM 595 N N . GLN A 1 72 ? 6.674 -2.306 -13.755 1.00 90.00 72 GLN A N 1
ATOM 596 C CA . GLN A 1 72 ? 5.840 -2.315 -12.558 1.00 90.00 72 GLN A CA 1
ATOM 597 C C . GLN A 1 72 ? 4.856 -3.489 -12.560 1.00 90.00 72 GLN A C 1
ATOM 599 O O . GLN A 1 72 ? 4.665 -4.118 -11.516 1.00 90.00 72 GLN A O 1
ATOM 604 N N . ASP A 1 73 ? 4.252 -3.801 -13.706 1.00 89.38 73 ASP A N 1
ATOM 605 C CA . ASP A 1 73 ? 3.217 -4.828 -13.813 1.00 89.38 73 ASP A CA 1
ATOM 606 C C . ASP A 1 73 ? 3.778 -6.205 -13.465 1.00 89.38 73 ASP A C 1
ATOM 608 O O . ASP A 1 73 ? 3.207 -6.917 -12.632 1.00 89.38 73 ASP A O 1
ATOM 612 N N . ALA A 1 74 ? 4.942 -6.559 -14.019 1.00 91.19 74 ALA A N 1
ATOM 613 C CA . ALA A 1 74 ? 5.615 -7.809 -13.685 1.00 91.19 74 ALA A CA 1
ATOM 614 C C . ALA A 1 74 ? 5.985 -7.887 -12.195 1.00 91.19 74 ALA A C 1
ATOM 616 O O . ALA A 1 74 ? 5.872 -8.950 -11.574 1.00 91.19 74 ALA A O 1
ATOM 617 N N . TYR A 1 75 ? 6.400 -6.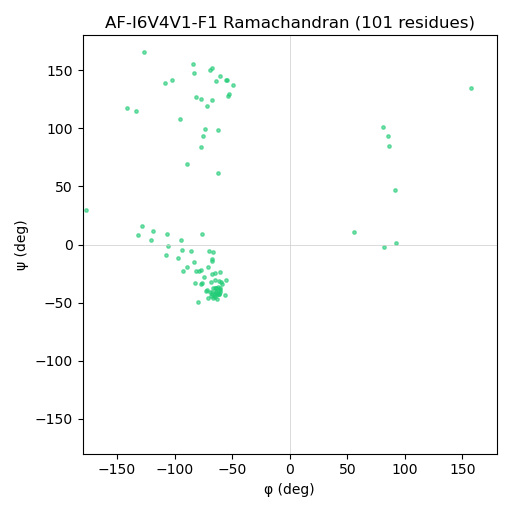765 -11.602 1.00 90.19 75 TYR A N 1
ATOM 618 C CA . TYR A 1 75 ? 6.804 -6.711 -10.200 1.00 90.19 75 TYR A CA 1
ATOM 619 C C . TYR A 1 75 ? 5.619 -6.857 -9.233 1.00 90.19 75 TYR A C 1
ATOM 621 O O . TYR A 1 75 ? 5.680 -7.641 -8.281 1.00 90.19 75 TYR A O 1
ATOM 629 N N . VAL A 1 76 ? 4.521 -6.135 -9.473 1.00 91.12 76 VAL A N 1
ATOM 630 C CA . VAL A 1 76 ? 3.327 -6.167 -8.613 1.00 91.12 76 VAL A CA 1
ATOM 631 C C . VAL A 1 76 ? 2.575 -7.491 -8.770 1.00 91.12 76 VAL A C 1
ATOM 633 O O . VAL A 1 76 ? 2.153 -8.074 -7.763 1.00 91.12 76 VAL A O 1
ATOM 636 N N . ALA A 1 77 ? 2.487 -8.028 -9.994 1.00 89.69 77 ALA A N 1
ATOM 637 C CA . ALA A 1 77 ? 1.792 -9.284 -10.291 1.00 89.69 77 ALA A CA 1
ATOM 638 C C . ALA A 1 77 ? 2.294 -10.470 -9.453 1.00 89.69 77 ALA A C 1
ATOM 640 O O . ALA A 1 77 ? 1.508 -11.350 -9.093 1.00 89.69 77 ALA A O 1
ATOM 641 N N . ALA A 1 78 ? 3.576 -10.475 -9.070 1.00 90.19 78 ALA A N 1
ATOM 642 C CA . ALA A 1 78 ? 4.159 -11.515 -8.225 1.00 90.19 78 ALA A CA 1
ATOM 643 C C . ALA A 1 78 ? 3.498 -11.621 -6.837 1.00 90.19 78 ALA A C 1
ATOM 645 O O . ALA A 1 78 ? 3.571 -12.672 -6.197 1.00 90.19 78 ALA A O 1
ATOM 646 N N . THR A 1 79 ? 2.863 -10.548 -6.353 1.00 90.69 79 THR A N 1
ATOM 647 C CA . THR A 1 79 ? 2.309 -10.489 -4.992 1.00 90.69 79 THR A CA 1
ATOM 648 C C . THR A 1 79 ? 0.851 -10.046 -4.919 1.00 90.69 79 THR A C 1
ATOM 650 O O . THR A 1 79 ? 0.375 -9.716 -3.829 1.00 90.69 79 THR A O 1
ATOM 653 N N . ILE A 1 80 ? 0.136 -10.070 -6.046 1.00 91.19 80 ILE A N 1
ATOM 654 C CA . ILE A 1 80 ? -1.267 -9.660 -6.105 1.00 91.19 80 ILE A CA 1
ATOM 655 C C . ILE A 1 80 ? -2.146 -10.532 -5.198 1.00 91.19 80 ILE A C 1
ATOM 657 O O . ILE A 1 80 ? -1.933 -11.741 -5.036 1.00 91.19 80 ILE A O 1
ATOM 661 N N . VAL A 1 81 ? -3.161 -9.915 -4.595 1.00 91.19 81 VAL A N 1
ATOM 662 C CA . VAL A 1 81 ? -4.124 -10.629 -3.750 1.00 91.19 81 VAL A CA 1
ATOM 663 C C . VAL A 1 81 ? -4.951 -11.575 -4.617 1.00 91.19 81 VAL A C 1
ATOM 665 O O . VAL A 1 81 ? -5.595 -11.162 -5.581 1.00 91.19 81 VAL A O 1
ATOM 668 N N . ARG A 1 82 ? -4.952 -12.867 -4.271 1.00 91.75 82 ARG A N 1
ATOM 669 C CA . ARG A 1 82 ? -5.743 -13.867 -5.000 1.00 91.75 82 ARG A CA 1
ATOM 670 C C . ARG A 1 82 ? -7.243 -13.658 -4.752 1.00 91.75 82 ARG A C 1
ATOM 672 O O . ARG A 1 82 ? -7.620 -13.251 -3.651 1.00 91.75 82 ARG A O 1
ATOM 679 N N . PRO A 1 83 ? -8.116 -14.009 -5.713 1.00 89.94 83 PRO A N 1
ATOM 680 C CA . PRO A 1 83 ? -9.559 -13.948 -5.508 1.00 89.94 83 PRO A CA 1
ATOM 681 C C . PRO A 1 83 ? -9.986 -14.709 -4.244 1.00 89.94 83 PRO A C 1
ATOM 683 O O . PRO A 1 83 ? -9.591 -15.857 -4.040 1.00 89.94 83 PRO A O 1
ATOM 686 N N . GLY A 1 84 ? -10.771 -14.057 -3.384 1.00 90.62 84 GLY A N 1
ATOM 687 C CA . GLY A 1 84 ? -11.248 -14.625 -2.117 1.00 90.62 84 GLY A CA 1
ATOM 688 C C . GLY A 1 84 ? -10.264 -14.549 -0.942 1.00 90.62 84 GLY A C 1
ATOM 689 O O . GLY A 1 84 ? -10.623 -14.965 0.157 1.00 90.62 84 GLY A O 1
ATOM 690 N N . GLN A 1 85 ? -9.051 -14.022 -1.135 1.00 92.50 85 GLN A N 1
ATOM 691 C CA . GLN A 1 85 ? -8.137 -13.695 -0.036 1.00 92.50 85 GLN A CA 1
ATOM 692 C C . GLN A 1 85 ? -8.444 -12.310 0.548 1.00 92.50 85 GLN A C 1
ATOM 694 O O . GLN A 1 85 ? -8.987 -11.437 -0.128 1.00 92.50 85 GLN A O 1
ATOM 699 N N . ASP A 1 86 ? -8.074 -12.105 1.812 1.00 93.56 86 ASP A N 1
ATOM 700 C CA . ASP A 1 86 ? -8.227 -10.814 2.483 1.00 93.56 86 ASP A CA 1
ATOM 701 C C . ASP A 1 86 ? -7.212 -9.788 1.947 1.00 93.56 86 ASP A C 1
ATOM 703 O O . ASP A 1 86 ? -5.998 -9.952 2.092 1.00 93.56 86 ASP A O 1
ATOM 707 N N . ALA A 1 87 ? -7.725 -8.696 1.375 1.00 94.38 87 ALA A N 1
ATOM 708 C CA . ALA A 1 87 ? -6.931 -7.597 0.832 1.00 94.38 87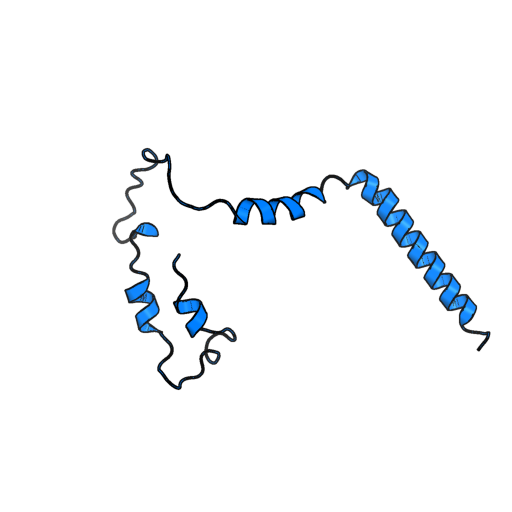 ALA A CA 1
ATOM 709 C C . ALA A 1 87 ? -6.169 -6.781 1.893 1.00 94.38 87 ALA A C 1
ATOM 711 O O . ALA A 1 87 ? -5.298 -5.994 1.529 1.00 94.38 87 ALA A O 1
ATOM 712 N N . TYR A 1 88 ? -6.475 -6.950 3.184 1.00 94.31 88 TYR A N 1
ATOM 713 C CA . TYR A 1 88 ? -5.871 -6.202 4.293 1.00 94.31 88 TYR A CA 1
ATOM 714 C C . TYR A 1 88 ? -4.893 -7.026 5.137 1.00 94.31 88 TYR A C 1
ATOM 716 O O . TYR A 1 88 ? -4.187 -6.461 5.985 1.00 94.31 88 TYR A O 1
ATOM 724 N N . ALA A 1 89 ? -4.814 -8.342 4.916 1.00 93.31 89 ALA A N 1
ATOM 725 C CA . ALA A 1 89 ? -4.041 -9.253 5.757 1.00 93.31 89 ALA A CA 1
ATOM 726 C C . ALA A 1 89 ? -2.563 -8.839 5.862 1.00 93.31 89 ALA A C 1
ATOM 728 O O . ALA A 1 89 ? -2.004 -8.809 6.965 1.00 93.31 89 ALA A O 1
ATOM 729 N N . ARG A 1 90 ? -1.968 -8.455 4.724 1.00 93.00 90 ARG A N 1
ATOM 730 C CA . ARG A 1 90 ? -0.541 -8.137 4.578 1.00 93.00 90 ARG A CA 1
ATOM 731 C C . ARG A 1 90 ? -0.182 -6.736 5.081 1.00 93.00 90 ARG A C 1
ATOM 733 O O . ARG A 1 90 ? 0.746 -6.601 5.872 1.00 93.00 90 ARG A O 1
ATOM 740 N N . ASN A 1 91 ? -0.925 -5.705 4.668 1.00 89.81 91 ASN A N 1
ATOM 741 C CA . ASN A 1 91 ? -0.485 -4.315 4.833 1.00 89.81 91 ASN A CA 1
ATOM 742 C C . ASN A 1 91 ? -1.419 -3.416 5.663 1.00 89.81 91 ASN A C 1
ATOM 744 O O . ASN A 1 91 ? -1.164 -2.220 5.774 1.00 89.81 91 ASN A O 1
ATOM 748 N N . LYS A 1 92 ? -2.503 -3.944 6.246 1.00 94.25 92 LYS A N 1
ATOM 749 C CA . LYS A 1 92 ? -3.524 -3.149 6.971 1.00 94.25 92 LYS A CA 1
ATOM 750 C C . LYS A 1 92 ? -4.157 -2.016 6.144 1.00 94.25 92 LYS A C 1
ATOM 752 O O . LYS A 1 92 ? -4.916 -1.214 6.679 1.00 94.25 92 LYS A O 1
ATOM 757 N N . PHE A 1 93 ? -3.909 -1.998 4.839 1.00 94.56 93 PHE A N 1
ATOM 758 C CA . PHE A 1 93 ? -4.573 -1.186 3.830 1.00 94.56 93 PHE A CA 1
ATOM 759 C C . PHE A 1 93 ? -5.081 -2.096 2.712 1.00 94.56 93 PHE A C 1
ATOM 761 O O . PHE A 1 93 ? -4.668 -3.252 2.628 1.00 94.56 93 PHE A O 1
ATOM 768 N N . ASN A 1 94 ? -5.963 -1.578 1.855 1.00 94.25 94 ASN A N 1
ATOM 769 C CA . ASN A 1 94 ? -6.530 -2.353 0.758 1.00 94.25 94 ASN A CA 1
ATOM 770 C C . ASN A 1 94 ? -5.492 -2.562 -0.351 1.00 94.25 94 ASN A C 1
ATOM 772 O O . ASN A 1 94 ? -5.268 -1.668 -1.169 1.00 94.25 94 ASN A O 1
ATOM 776 N N . GLN A 1 95 ? -4.866 -3.736 -0.378 1.00 94.38 95 GLN A N 1
ATOM 777 C CA . GLN A 1 95 ? -3.850 -4.046 -1.376 1.00 94.38 95 GLN A CA 1
ATOM 778 C C . GLN A 1 95 ? -4.435 -4.071 -2.800 1.00 94.38 95 GLN A C 1
ATOM 780 O O . GLN A 1 95 ? -3.811 -3.553 -3.715 1.00 94.38 95 GLN A O 1
ATOM 785 N N . VAL A 1 96 ? -5.666 -4.562 -2.983 1.00 91.75 96 VAL A N 1
ATOM 786 C CA . VAL A 1 96 ? -6.317 -4.618 -4.307 1.00 91.75 96 VAL A CA 1
ATOM 787 C C . VAL A 1 96 ? -6.525 -3.225 -4.901 1.00 91.75 96 VAL A C 1
ATOM 789 O O . VAL A 1 96 ? -6.407 -3.059 -6.107 1.00 91.75 96 VAL A O 1
ATOM 792 N N . GLU A 1 97 ? -6.840 -2.220 -4.083 1.00 92.56 97 GLU A N 1
ATOM 793 C CA . GLU A 1 97 ? -6.963 -0.840 -4.576 1.00 92.56 97 GLU A CA 1
ATOM 794 C C . GLU A 1 97 ? -5.603 -0.182 -4.810 1.00 92.56 97 GLU A C 1
ATOM 796 O O . GLU A 1 97 ? -5.458 0.597 -5.746 1.00 92.56 97 GLU A O 1
ATOM 801 N N . SER A 1 98 ? -4.600 -0.514 -3.994 1.00 91.12 98 SER A N 1
ATOM 802 C CA . SER A 1 98 ? -3.236 -0.016 -4.181 1.00 91.12 98 SER A CA 1
ATOM 803 C C . SER A 1 98 ? -2.612 -0.533 -5.478 1.00 91.12 98 SER A C 1
ATOM 805 O O . SER A 1 98 ? -1.994 0.245 -6.198 1.00 91.12 98 SER A O 1
ATOM 807 N N . ASP A 1 99 ? -2.797 -1.818 -5.792 1.00 91.44 99 ASP A N 1
ATOM 808 C CA . ASP A 1 99 ? -2.193 -2.478 -6.958 1.00 91.44 99 ASP A CA 1
ATOM 809 C C . ASP A 1 99 ? -2.754 -1.946 -8.298 1.00 91.44 99 ASP A C 1
ATOM 811 O O . ASP A 1 99 ? -2.166 -2.184 -9.347 1.00 91.44 99 ASP A O 1
ATOM 815 N N . LYS A 1 100 ? -3.873 -1.202 -8.284 1.00 90.56 100 LYS A N 1
ATOM 816 C CA . LYS A 1 100 ? -4.470 -0.572 -9.480 1.00 90.56 100 LYS A CA 1
ATOM 817 C C . LYS A 1 100 ? -3.839 0.770 -9.856 1.00 90.56 100 LYS A C 1
ATOM 819 O O . LYS A 1 100 ? -4.138 1.295 -10.927 1.00 90.56 100 LYS A O 1
ATOM 824 N N . LEU A 1 101 ? -3.067 1.382 -8.959 1.00 88.31 101 LEU A N 1
ATOM 825 C CA . LEU A 1 101 ? -2.509 2.712 -9.184 1.00 88.31 101 LEU A CA 1
ATOM 826 C C . LEU A 1 101 ? -1.241 2.619 -10.043 1.00 88.31 101 LEU A C 1
ATOM 828 O O . LEU A 1 101 ? -0.309 1.889 -9.710 1.00 88.31 101 LEU A O 1
ATOM 832 N N . LEU A 1 102 ? -1.208 3.392 -11.131 1.00 80.00 102 LEU A N 1
ATOM 833 C CA . LEU A 1 102 ? -0.013 3.593 -11.956 1.00 80.00 102 LEU A CA 1
ATOM 834 C C . LEU A 1 102 ? 0.874 4.681 -11.332 1.00 80.00 102 LEU A C 1
ATOM 836 O O . LEU A 1 102 ? 0.350 5.617 -10.717 1.00 80.00 102 LEU A O 1
ATOM 840 N N . MET A 1 103 ? 2.193 4.550 -11.489 1.00 62.41 103 MET A N 1
ATOM 841 C CA . MET A 1 103 ? 3.205 5.490 -10.987 1.00 62.41 103 MET A CA 1
ATOM 842 C C . MET A 1 103 ? 4.038 6.088 -12.113 1.00 62.41 103 MET A C 1
ATOM 844 O O . MET A 1 103 ? 4.377 5.350 -13.060 1.00 62.41 103 MET A O 1
#

Solvent-accessible surface area (backbone atoms only — not comparable to full-atom values): 6943 Å² total; per-residue (Å²): 133,80,81,59,56,61,59,52,49,52,50,53,50,52,50,51,50,51,50,50,47,47,51,63,57,35,70,82,51,62,90,72,70,69,68,74,66,50,61,68,59,61,77,71,63,76,97,71,90,84,90,72,86,92,75,77,93,68,77,60,60,91,93,60,74,56,80,90,72,51,65,57,66,70,61,51,62,78,70,58,77,54,92,93,55,72,43,37,76,88,72,80,43,59,45,68,67,56,74,71,61,85,131

pLDDT: mean 74.49, std 18.0, range [43.09, 94.56]

Organism: Xenopus laevis (NCBI:txid8355)

Mean predicted aligned error: 19.43 Å

Foldseek 3Di:
DPPCVVVVVVVVVVVVVVVVVCVVVCVVVVPPPPVVVVVVVVVPDDPDDDDDDDDDPPVPDPPDDDPVRDPLVVVLVVPDADPPGDQCPPPVDRVNVVSPDDD

Secondary structure (DSSP, 8-state):
--SSHHHHHHHHHHHHHHHHHHHHHHTTTGGGSSHHHHHHHHTTS---------S----PPTT---GGG--HHHHHHTTPPPTTS-TTTTTSS-HHHHTT---

Radius of gyration: 27.33 Å; Cα contacts (8 Å, |Δi|>4): 20; chains: 1; bounding box: 49×53×68 Å